Protein AF-A0A973RTV1-F1 (afdb_monomer)

Nearest PDB structures (foldseek):
  6yns-assembly1_A  TM=7.338E-01  e=2.782E+00  Homo sapiens
  6klu-assembly1_A  TM=6.791E-01  e=2.423E+00  Mus musculus
  6yns-assembly4_F  TM=7.459E-01  e=5.182E+00  Homo sapiens
  8glv-assembly1_Ml  TM=6.458E-01  e=3.930E+00  Chlamydomonas reinhardtii
  7cr3-assembly1_F  TM=5.662E-01  e=4.212E+00  Homo sapiens

Sequence (47 aa):
ILGLAYNVADVAEFLRRAGLEIDPADVAHSPWIDWRGVGPEHWGPEA

Secondary structure (DSSP, 8-state):
-----SSHHHHHHHHHHTT----TTTGGG-TT----SS-GGG-S---

Radius of gyration: 10.95 Å; Cα contacts (8 Å, |Δi|>4): 29; chains: 1; bounding box: 23×24×28 Å

Structure (mmCIF, N/CA/C/O backbone):
data_AF-A0A973RTV1-F1
#
_entry.id   AF-A0A973RTV1-F1
#
loop_
_atom_site.group_PDB
_atom_site.id
_atom_site.type_symbol
_atom_site.label_atom_id
_atom_site.label_alt_id
_atom_site.label_comp_id
_atom_site.label_asym_id
_atom_site.label_entity_id
_atom_site.label_seq_id
_atom_site.pdbx_PDB_ins_code
_atom_site.Cartn_x
_atom_site.Cartn_y
_atom_site.Cartn_z
_atom_site.occupancy
_atom_site.B_iso_or_equiv
_atom_site.auth_s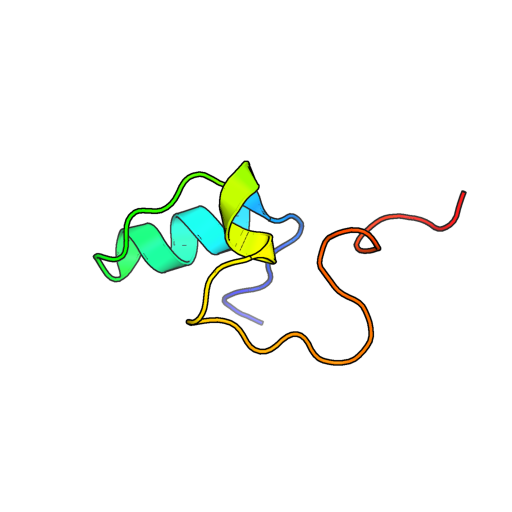eq_id
_atom_site.auth_comp_id
_atom_site.auth_asym_id
_atom_site.auth_atom_id
_atom_site.pdbx_PDB_model_num
ATOM 1 N N . ILE A 1 1 ? 2.654 14.188 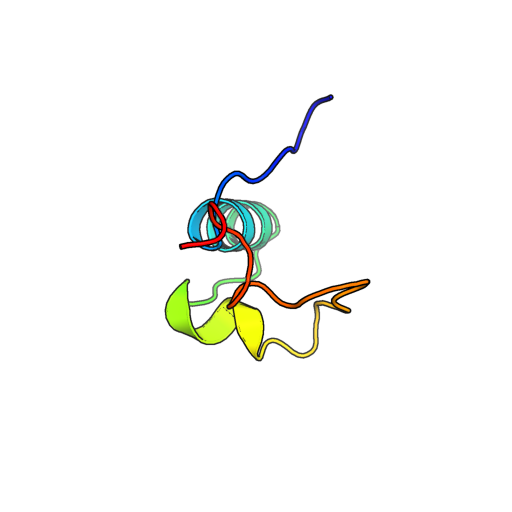-8.040 1.00 55.03 1 ILE A N 1
ATOM 2 C CA . ILE A 1 1 ? 1.953 13.018 -7.460 1.00 55.03 1 ILE A CA 1
ATOM 3 C C . ILE A 1 1 ? 2.421 12.895 -6.015 1.00 55.03 1 ILE A C 1
ATOM 5 O O . ILE A 1 1 ? 3.624 12.862 -5.802 1.00 55.03 1 ILE A O 1
ATOM 9 N N . LEU A 1 2 ? 1.509 12.918 -5.043 1.00 56.50 2 LEU A N 1
ATOM 10 C CA . LEU A 1 2 ? 1.775 12.485 -3.666 1.00 56.50 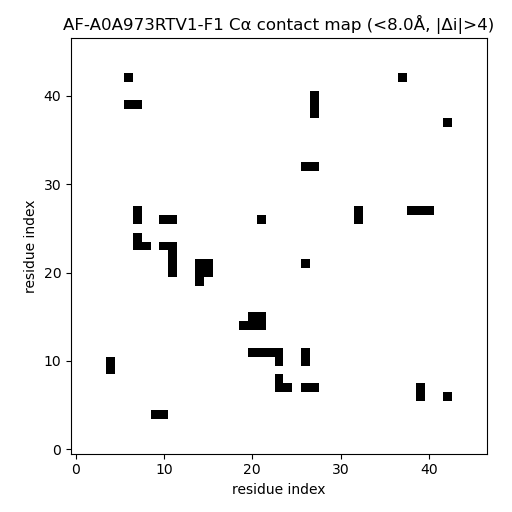2 LEU A CA 1
ATOM 11 C C . LEU A 1 2 ? 1.196 11.070 -3.544 1.00 56.50 2 LEU A C 1
ATOM 13 O O . LEU A 1 2 ? 0.077 10.859 -4.002 1.00 56.50 2 LEU A O 1
ATOM 17 N N . GLY A 1 3 ? 1.950 10.120 -2.983 1.00 74.06 3 GLY A N 1
ATOM 18 C CA . GLY A 1 3 ? 1.493 8.731 -2.823 1.00 74.06 3 GLY A CA 1
ATOM 19 C C . GLY A 1 3 ? 1.839 7.786 -3.979 1.00 74.06 3 GLY A C 1
ATOM 20 O O . GLY A 1 3 ? 1.020 6.951 -4.341 1.00 74.06 3 GLY A O 1
ATOM 21 N N . LEU A 1 4 ? 3.033 7.914 -4.572 1.00 85.56 4 LEU A N 1
ATOM 22 C CA . LEU A 1 4 ? 3.569 6.877 -5.458 1.00 85.56 4 LEU A CA 1
ATOM 23 C C . LEU A 1 4 ? 4.329 5.844 -4.619 1.00 85.56 4 LEU A C 1
ATOM 25 O O . LEU A 1 4 ? 5.256 6.216 -3.902 1.00 85.56 4 LEU A O 1
ATOM 29 N N . ALA A 1 5 ? 3.940 4.578 -4.733 1.00 89.00 5 ALA A N 1
ATOM 30 C CA . ALA A 1 5 ? 4.683 3.444 -4.197 1.00 89.00 5 ALA A CA 1
ATOM 31 C C . ALA A 1 5 ? 5.658 2.920 -5.260 1.00 89.00 5 ALA A C 1
ATOM 33 O O . ALA A 1 5 ? 5.265 2.732 -6.412 1.00 89.00 5 ALA A O 1
ATOM 34 N N . TYR A 1 6 ? 6.913 2.687 -4.881 1.00 86.00 6 TYR A N 1
ATOM 35 C CA . TYR A 1 6 ? 7.933 2.079 -5.744 1.00 86.00 6 TYR A CA 1
ATOM 36 C C . TYR A 1 6 ? 8.055 0.574 -5.525 1.00 86.00 6 TYR A C 1
ATOM 38 O O . TYR A 1 6 ? 8.615 -0.132 -6.359 1.00 86.00 6 TYR A O 1
ATOM 46 N N . ASN A 1 7 ? 7.562 0.083 -4.393 1.00 87.75 7 ASN A N 1
ATOM 47 C CA . ASN A 1 7 ? 7.533 -1.327 -4.048 1.00 87.75 7 ASN A CA 1
AT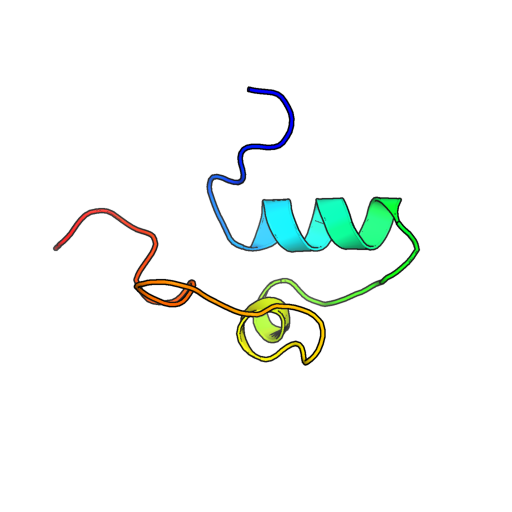OM 48 C C . ASN A 1 7 ? 6.373 -1.608 -3.079 1.00 87.75 7 ASN A C 1
ATOM 50 O O . ASN A 1 7 ? 5.680 -0.704 -2.611 1.00 87.75 7 ASN A O 1
ATOM 54 N N . VAL A 1 8 ? 6.177 -2.885 -2.761 1.00 91.44 8 VAL A N 1
ATOM 55 C CA . VAL A 1 8 ? 5.100 -3.347 -1.879 1.00 91.44 8 VAL A CA 1
ATOM 56 C C . VAL A 1 8 ? 5.229 -2.852 -0.427 1.00 91.44 8 VAL A C 1
ATOM 58 O O . VAL A 1 8 ? 4.220 -2.668 0.252 1.00 91.44 8 VAL A O 1
ATOM 61 N N . ALA A 1 9 ? 6.443 -2.559 0.050 1.00 92.81 9 ALA A N 1
ATOM 62 C CA . ALA A 1 9 ? 6.655 -2.041 1.402 1.00 92.81 9 ALA A CA 1
ATOM 63 C C . ALA A 1 9 ? 6.129 -0.605 1.555 1.00 92.81 9 ALA A C 1
ATOM 65 O O . ALA A 1 9 ? 5.597 -0.257 2.609 1.00 92.81 9 ALA A O 1
ATOM 66 N N . ASP A 1 10 ? 6.186 0.205 0.494 1.00 92.69 10 ASP A N 1
ATOM 67 C CA . ASP A 1 10 ? 5.577 1.540 0.494 1.00 92.69 10 ASP A CA 1
ATOM 68 C C . ASP A 1 10 ? 4.046 1.461 0.647 1.00 92.69 10 ASP A C 1
ATOM 70 O O . ASP A 1 10 ? 3.438 2.294 1.324 1.00 92.69 10 ASP A O 1
ATOM 74 N N . VAL A 1 11 ? 3.414 0.435 0.062 1.00 92.50 11 VAL A N 1
ATOM 75 C CA . VAL A 1 11 ? 1.972 0.174 0.212 1.00 92.50 11 VAL A CA 1
ATOM 76 C C . VAL A 1 11 ? 1.645 -0.264 1.642 1.00 92.50 11 VAL A C 1
ATOM 78 O O . VAL A 1 11 ? 0.696 0.253 2.234 1.00 92.50 11 VAL A O 1
ATOM 81 N N . ALA A 1 12 ? 2.448 -1.156 2.231 1.00 94.69 12 ALA A N 1
ATOM 82 C CA . ALA A 1 12 ? 2.296 -1.565 3.631 1.00 94.69 12 ALA A CA 1
ATOM 83 C C . ALA A 1 12 ? 2.407 -0.367 4.592 1.00 94.69 12 ALA A C 1
ATOM 85 O O . ALA A 1 12 ? 1.583 -0.200 5.490 1.00 94.69 12 ALA A O 1
ATOM 86 N N . GLU A 1 13 ? 3.381 0.519 4.374 1.00 95.12 13 GLU A N 1
ATOM 87 C CA . GLU A 1 13 ? 3.561 1.729 5.180 1.00 95.12 13 GLU A CA 1
ATOM 88 C C . GLU A 1 13 ? 2.391 2.713 5.020 1.00 95.12 13 GLU A C 1
ATOM 90 O O . GLU A 1 13 ? 1.973 3.344 5.996 1.00 95.12 13 GLU A O 1
ATOM 95 N N . PHE A 1 14 ? 1.820 2.827 3.817 1.00 93.31 14 PHE A N 1
ATOM 96 C CA . PHE A 1 14 ? 0.603 3.609 3.596 1.00 93.31 14 PHE A CA 1
ATOM 97 C C . PHE A 1 14 ? -0.579 3.066 4.414 1.00 93.31 14 PHE A C 1
ATOM 99 O O . PHE A 1 14 ? -1.246 3.836 5.109 1.00 93.31 14 PHE A O 1
ATOM 106 N N . LEU A 1 15 ? -0.798 1.747 4.396 1.00 93.50 15 LEU A N 1
ATOM 107 C CA . LEU A 1 15 ? -1.851 1.090 5.176 1.00 93.50 15 LEU A CA 1
ATOM 108 C C . LEU A 1 15 ? -1.627 1.249 6.686 1.00 93.50 15 LEU A C 1
ATOM 110 O O . LEU A 1 15 ? -2.553 1.619 7.411 1.00 93.50 15 LEU A O 1
ATOM 114 N N . ARG A 1 16 ? -0.384 1.094 7.156 1.00 94.19 16 ARG A N 1
ATOM 115 C CA . ARG A 1 16 ? -0.023 1.266 8.570 1.00 94.19 16 ARG A CA 1
ATOM 116 C C . ARG A 1 16 ? -0.368 2.663 9.080 1.00 94.19 16 ARG A C 1
ATOM 118 O O . ARG A 1 16 ? -0.916 2.809 10.170 1.00 94.19 16 ARG A O 1
ATOM 125 N N . ARG A 1 17 ? -0.107 3.705 8.283 1.00 93.31 17 ARG A N 1
ATOM 126 C CA . ARG A 1 17 ? -0.478 5.094 8.623 1.00 93.31 17 ARG A CA 1
ATOM 127 C C . ARG A 1 17 ? -1.989 5.320 8.674 1.00 93.31 17 ARG A C 1
ATOM 129 O O . ARG A 1 17 ? -2.427 6.247 9.348 1.00 93.31 17 ARG A O 1
ATOM 136 N N . ALA A 1 18 ? -2.766 4.476 8.001 1.00 93.44 18 ALA A N 1
ATOM 137 C CA . ALA A 1 18 ? -4.223 4.443 8.082 1.00 93.44 18 ALA A CA 1
ATOM 138 C C . ALA A 1 18 ? -4.756 3.537 9.216 1.00 93.44 18 ALA A C 1
ATOM 140 O O . ALA A 1 18 ? -5.969 3.425 9.375 1.00 93.44 18 ALA A O 1
ATOM 141 N N . GLY A 1 19 ? -3.879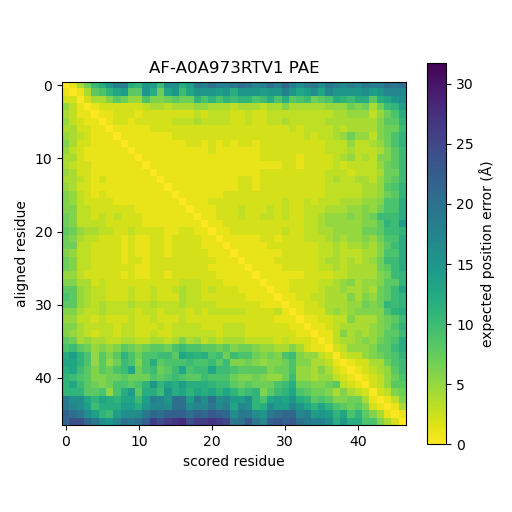 2.911 10.014 1.00 95.62 19 GLY A N 1
ATOM 142 C CA . GLY A 1 19 ? -4.246 2.000 11.106 1.00 95.62 19 GLY A CA 1
ATOM 143 C C . GLY A 1 19 ? -4.479 0.547 10.677 1.00 95.62 19 GLY A C 1
ATOM 144 O O . GLY A 1 19 ? -5.000 -0.242 11.460 1.00 95.62 19 GLY A O 1
ATOM 145 N N . LEU A 1 20 ? -4.106 0.192 9.445 1.00 94.50 20 LEU A N 1
ATOM 146 C CA . LEU A 1 20 ? -4.205 -1.156 8.892 1.00 94.50 20 LEU A CA 1
ATOM 147 C C . LEU A 1 20 ? -2.805 -1.783 8.846 1.00 94.50 20 LEU A C 1
ATOM 149 O O . LEU A 1 20 ? -2.039 -1.546 7.915 1.00 94.50 20 LEU A O 1
ATOM 153 N N . GLU A 1 21 ? -2.444 -2.548 9.874 1.00 94.81 21 GLU A N 1
ATOM 154 C CA . GLU A 1 21 ? -1.147 -3.233 9.933 1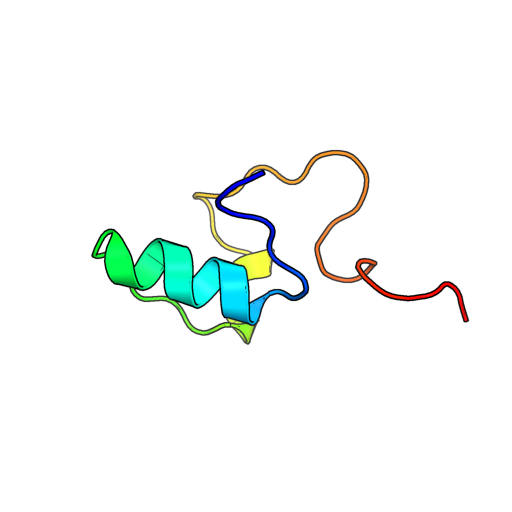.00 94.81 21 GLU A CA 1
ATOM 155 C C . GLU A 1 21 ? -1.151 -4.509 9.081 1.00 94.81 21 GLU A C 1
ATOM 157 O O . GLU A 1 21 ? -2.074 -5.320 9.164 1.00 94.81 21 GLU A O 1
ATOM 162 N N . ILE A 1 22 ? -0.116 -4.681 8.257 1.00 95.06 22 ILE A N 1
ATOM 163 C CA . ILE A 1 22 ? 0.082 -5.847 7.392 1.00 95.06 22 ILE A CA 1
ATOM 164 C C . ILE A 1 22 ? 1.577 -6.029 7.105 1.00 95.06 22 ILE A C 1
ATOM 166 O O . ILE A 1 22 ? 2.302 -5.040 6.960 1.00 95.06 22 ILE A O 1
ATOM 170 N N . ASP A 1 23 ? 2.045 -7.276 7.028 1.00 94.88 23 ASP A N 1
ATOM 171 C CA . ASP A 1 23 ? 3.408 -7.564 6.578 1.00 94.88 23 ASP A CA 1
ATOM 172 C C . ASP A 1 23 ? 3.534 -7.249 5.074 1.00 94.88 23 ASP A C 1
ATOM 174 O O . ASP A 1 23 ? 2.637 -7.614 4.305 1.00 94.88 23 ASP A O 1
ATOM 178 N N . PRO A 1 24 ? 4.617 -6.596 4.609 1.00 92.19 24 PRO A N 1
ATOM 179 C CA . PRO A 1 24 ? 4.853 -6.369 3.184 1.00 92.19 24 PRO A CA 1
ATOM 180 C C . PRO A 1 24 ? 4.706 -7.618 2.300 1.00 92.19 24 PRO A C 1
ATOM 182 O O . PRO A 1 24 ? 4.251 -7.494 1.164 1.00 92.19 24 PRO A O 1
ATOM 185 N N . ALA A 1 25 ? 5.055 -8.806 2.803 1.00 91.81 25 ALA A N 1
ATOM 186 C CA . ALA A 1 25 ? 4.915 -10.069 2.079 1.00 91.81 25 ALA A CA 1
ATOM 187 C C . ALA A 1 25 ? 3.448 -10.478 1.849 1.00 91.81 25 ALA A C 1
ATOM 189 O O . ALA A 1 25 ? 3.149 -11.156 0.868 1.00 91.81 25 ALA A O 1
ATOM 190 N N . ASP A 1 26 ? 2.528 -10.021 2.702 1.00 92.94 26 ASP A N 1
ATOM 191 C CA . ASP A 1 26 ? 1.107 -10.385 2.653 1.00 92.94 26 ASP A CA 1
ATOM 192 C C . ASP A 1 26 ? 0.250 -9.374 1.872 1.00 92.94 26 ASP A C 1
ATOM 194 O O . ASP A 1 26 ? -0.892 -9.666 1.509 1.00 92.94 26 ASP A O 1
ATOM 198 N N . VAL A 1 27 ? 0.785 -8.187 1.564 1.00 92.56 27 VAL A N 1
ATOM 199 C CA . VAL A 1 27 ? 0.063 -7.098 0.871 1.00 92.56 27 VAL A CA 1
ATOM 200 C C . VAL A 1 27 ? -0.537 -7.551 -0.459 1.00 92.56 27 VAL A C 1
ATOM 202 O O . VAL A 1 27 ? -1.666 -7.178 -0.775 1.00 92.56 27 VAL A O 1
ATOM 205 N N . ALA A 1 28 ? 0.179 -8.380 -1.222 1.00 89.25 28 ALA A N 1
ATOM 206 C CA . ALA A 1 28 ? -0.288 -8.894 -2.511 1.00 89.25 28 ALA A CA 1
ATOM 207 C C . ALA A 1 28 ? -1.602 -9.681 -2.398 1.00 89.25 28 ALA A C 1
ATOM 209 O O . ALA A 1 28 ? -2.415 -9.670 -3.321 1.00 89.25 28 ALA A O 1
ATOM 210 N N . HIS A 1 29 ? -1.815 -10.331 -1.254 1.00 89.00 29 HIS A N 1
ATOM 211 C CA . HIS A 1 29 ? -2.960 -11.192 -0.976 1.00 89.00 29 HIS A CA 1
ATOM 212 C C . HIS A 1 29 ? -4.019 -10.511 -0.099 1.00 89.00 29 HIS A C 1
ATOM 214 O O . HIS A 1 29 ? -5.010 -11.141 0.273 1.00 89.00 29 HIS A O 1
ATOM 220 N N . SER A 1 30 ? -3.827 -9.232 0.236 1.00 91.31 30 SER A N 1
ATOM 221 C CA . SER A 1 30 ? -4.761 -8.485 1.072 1.00 91.31 30 SER A CA 1
ATOM 222 C C . SER A 1 30 ? -6.119 -8.321 0.380 1.00 91.31 30 SER A C 1
ATOM 224 O O . SER A 1 30 ? -6.170 -7.863 -0.763 1.00 91.31 30 SER A O 1
ATOM 226 N N . PRO A 1 31 ? -7.243 -8.584 1.074 1.00 90.44 31 PRO A N 1
ATOM 227 C CA . PRO A 1 31 ? -8.578 -8.391 0.510 1.00 90.44 31 PRO A CA 1
ATOM 228 C C . PRO A 1 31 ? -8.957 -6.909 0.348 1.00 90.44 31 PRO A C 1
ATOM 230 O O . PRO A 1 31 ? -10.030 -6.604 -0.168 1.00 90.44 31 PRO A O 1
ATOM 233 N N . TRP A 1 32 ? -8.124 -5.981 0.828 1.00 91.06 32 TRP A N 1
ATOM 234 C CA . TRP A 1 32 ? -8.378 -4.540 0.754 1.00 91.06 32 TRP A CA 1
ATOM 235 C C . TRP A 1 32 ? -7.919 -3.912 -0.562 1.00 91.06 32 TRP A C 1
ATOM 237 O O . TRP A 1 32 ? -8.277 -2.769 -0.843 1.00 91.06 32 TRP A O 1
ATOM 247 N N . ILE A 1 33 ? -7.103 -4.628 -1.339 1.00 89.25 33 ILE A N 1
ATOM 248 C CA . ILE A 1 33 ? -6.444 -4.098 -2.530 1.00 89.25 33 ILE A CA 1
ATOM 249 C C . ILE A 1 33 ? -6.977 -4.821 -3.763 1.00 89.25 33 ILE A C 1
ATOM 251 O O . ILE A 1 33 ? -6.903 -6.041 -3.865 1.00 89.25 33 ILE A O 1
ATOM 255 N N . ASP A 1 34 ? -7.480 -4.042 -4.719 1.00 89.31 34 ASP A N 1
ATOM 256 C CA . ASP A 1 34 ? -7.804 -4.522 -6.061 1.00 89.31 34 ASP A CA 1
ATOM 257 C C . ASP A 1 34 ? -6.678 -4.132 -7.027 1.00 89.31 34 ASP A C 1
ATOM 259 O O . ASP A 1 34 ? -6.480 -2.952 -7.340 1.00 89.31 34 ASP A O 1
ATOM 263 N N . TRP A 1 35 ? -5.910 -5.123 -7.478 1.00 86.50 35 TRP A N 1
ATOM 264 C CA . TRP A 1 35 ? -4.804 -4.918 -8.408 1.00 86.50 35 TRP A CA 1
ATOM 265 C C . TRP A 1 35 ? -5.320 -4.819 -9.844 1.00 86.50 35 TRP A C 1
ATOM 267 O O . TRP A 1 35 ? -6.006 -5.706 -10.352 1.00 86.50 35 TRP A O 1
ATOM 277 N N . ARG A 1 36 ? -4.960 -3.738 -10.541 1.00 85.00 36 ARG A N 1
ATOM 278 C CA . ARG A 1 36 ? -5.366 -3.492 -11.933 1.00 85.00 36 ARG A CA 1
ATOM 279 C C . ARG A 1 36 ? -4.144 -3.571 -12.843 1.00 85.00 36 ARG A C 1
ATOM 281 O O . ARG A 1 36 ? -3.126 -2.947 -12.566 1.00 85.00 36 ARG A O 1
ATOM 288 N N . GLY A 1 37 ? -4.266 -4.303 -13.951 1.00 84.19 37 GLY A N 1
ATOM 289 C CA . GLY A 1 37 ? -3.134 -4.610 -14.827 1.00 84.19 37 GLY A CA 1
ATOM 290 C C . GLY A 1 37 ? -2.407 -5.858 -14.336 1.00 84.19 37 GLY A C 1
ATOM 291 O O . GLY A 1 37 ? -2.932 -6.955 -14.496 1.00 84.19 37 GLY A O 1
ATOM 292 N N . VAL A 1 38 ? -1.229 -5.678 -13.739 1.00 76.38 38 VAL A N 1
ATOM 293 C CA . VAL A 1 38 ? -0.434 -6.757 -13.136 1.00 76.38 38 VAL A CA 1
ATOM 294 C C . VAL A 1 38 ? -0.310 -6.551 -11.626 1.00 76.38 38 VAL A C 1
ATOM 296 O O . VAL A 1 38 ? -0.292 -5.409 -11.153 1.00 76.38 38 VAL A O 1
ATOM 299 N N . GLY A 1 39 ? -0.254 -7.651 -10.873 1.00 75.38 39 GLY A N 1
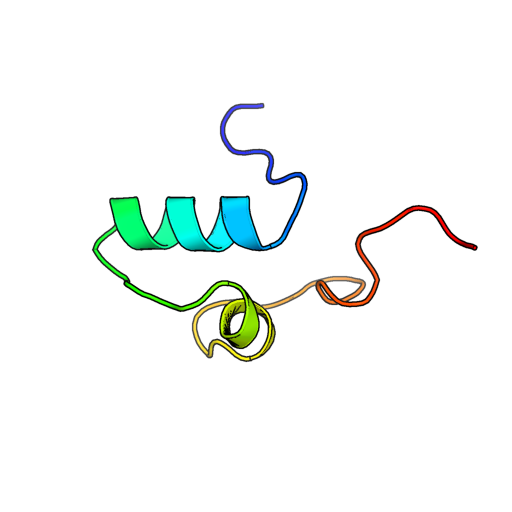ATOM 300 C CA . GLY A 1 39 ? -0.054 -7.612 -9.430 1.00 75.38 39 GLY A CA 1
ATOM 301 C C . GLY A 1 39 ? 1.379 -7.219 -9.048 1.00 75.38 39 GLY A C 1
ATOM 302 O O . GLY A 1 39 ? 2.246 -7.065 -9.919 1.00 75.38 39 GLY A O 1
ATOM 303 N N . PRO A 1 40 ? 1.647 -7.031 -7.745 1.00 73.69 40 PRO A N 1
ATOM 304 C CA . PRO A 1 40 ? 2.944 -6.594 -7.230 1.00 73.69 40 PRO A CA 1
ATOM 305 C C . PRO A 1 40 ? 4.088 -7.553 -7.582 1.00 73.69 40 PRO A C 1
A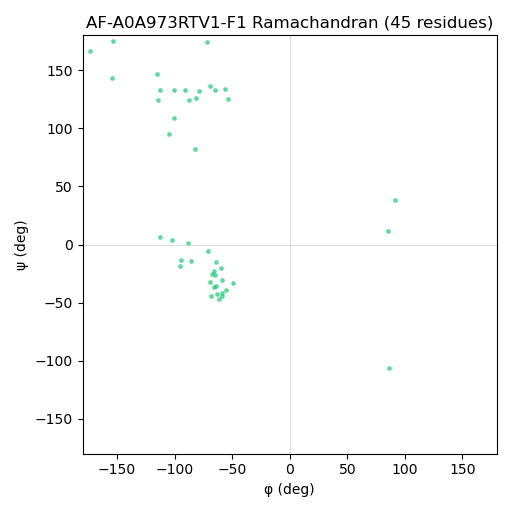TOM 307 O O . PRO A 1 40 ? 5.241 -7.135 -7.608 1.00 73.69 40 PRO A O 1
ATOM 310 N N . GLU A 1 41 ? 3.792 -8.809 -7.921 1.00 74.31 41 GLU A N 1
ATOM 311 C CA . GLU A 1 41 ? 4.765 -9.782 -8.420 1.00 74.31 41 GLU A CA 1
ATOM 312 C C . GLU A 1 41 ? 5.397 -9.406 -9.775 1.00 74.31 41 GLU A C 1
ATOM 314 O O . GLU A 1 41 ? 6.446 -9.940 -10.125 1.00 74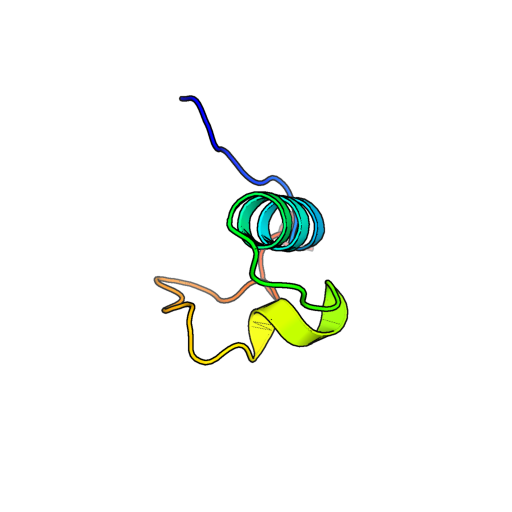.31 41 GLU A O 1
ATOM 319 N N . HIS A 1 42 ? 4.817 -8.447 -10.504 1.00 72.94 42 HIS A N 1
ATOM 320 C CA . HIS A 1 42 ? 5.332 -7.932 -11.780 1.00 72.94 42 HIS A CA 1
ATOM 321 C C . HIS A 1 42 ? 5.806 -6.469 -11.700 1.00 72.94 42 HIS A C 1
ATOM 323 O O . HIS A 1 42 ? 6.121 -5.856 -12.720 1.00 72.94 42 HIS A O 1
ATOM 329 N N . TRP A 1 43 ? 5.837 -5.871 -10.506 1.00 74.56 43 TRP A N 1
ATOM 330 C CA . TRP A 1 43 ? 6.304 -4.498 -10.309 1.00 74.56 43 TRP A CA 1
ATOM 331 C C . TRP A 1 43 ? 7.835 -4.480 -10.228 1.00 74.56 43 TRP A C 1
ATOM 333 O O . TRP A 1 43 ? 8.428 -4.487 -9.154 1.00 74.56 43 TRP A O 1
ATOM 343 N N . GLY A 1 44 ? 8.492 -4.489 -11.382 1.00 63.06 44 GLY A N 1
ATOM 344 C CA . GLY A 1 44 ? 9.946 -4.440 -11.511 1.00 63.06 44 GLY A CA 1
ATOM 345 C C . GLY A 1 44 ? 10.350 -4.305 -12.979 1.00 63.06 44 GLY A C 1
ATOM 346 O O . GLY A 1 44 ? 9.495 -4.454 -13.852 1.00 63.06 44 GLY A O 1
ATOM 347 N N . PRO A 1 45 ? 11.616 -3.980 -13.288 1.00 54.97 45 PRO A N 1
ATOM 348 C CA . PRO A 1 45 ? 12.081 -4.027 -14.671 1.00 54.97 45 PRO A CA 1
ATOM 349 C C . PRO A 1 45 ? 11.843 -5.433 -15.247 1.00 54.97 45 PRO A C 1
ATOM 351 O O . PRO A 1 45 ? 12.148 -6.422 -14.580 1.00 54.97 45 PRO A O 1
ATOM 354 N N . GLU A 1 46 ? 11.291 -5.517 -16.464 1.00 57.16 46 GLU A N 1
ATOM 355 C CA . GLU A 1 46 ? 11.268 -6.770 -17.233 1.00 57.16 46 GLU A CA 1
ATOM 356 C C . GLU A 1 46 ? 12.708 -7.296 -17.333 1.00 57.16 46 GLU A C 1
ATOM 358 O O . GLU A 1 46 ? 13.615 -6.549 -17.713 1.00 57.16 46 GLU A O 1
ATOM 363 N N . ALA A 1 47 ? 12.916 -8.543 -16.906 1.00 55.31 47 ALA A N 1
ATOM 364 C CA . ALA A 1 47 ? 14.204 -9.228 -16.992 1.00 55.31 47 ALA A CA 1
ATOM 365 C C . ALA A 1 47 ? 14.518 -9.660 -18.429 1.00 55.31 47 ALA A C 1
ATOM 367 O O . ALA A 1 47 ? 13.576 -10.096 -19.132 1.00 55.31 47 ALA A O 1
#

Mean predicted aligned error: 5.25 Å

pLDDT: mean 84.43, std 12.39, range [54.97, 95.62]

Foldseek 3Di:
DPQDDLALVSVQVVCVVVVRHDDSVCSQVDPVDDDDDDTRVPSDPDD

Solvent-accessible surface area (backbone atoms only — not comparable to full-atom values): 3257 Å² total; per-residue (Å²): 135,88,88,81,63,88,50,59,54,50,50,28,51,54,34,40,78,73,72,46,81,60,58,46,87,48,54,83,75,36,92,89,62,85,74,72,93,65,52,72,93,63,70,62,84,87,128